Protein AF-A0A6A7LBE8-F1 (afdb_monomer_lite)

Sequence (81 aa):
MIKVYEIHRYLNDQFQYVVAQTHKYTEEKVHRDVKRMNEMLSADLRESGVRYVFAIEDMATSNKKTPTKYLHQQNKNPWAR

Structure (mmCIF, N/CA/C/O backbone):
data_AF-A0A6A7LBE8-F1
#
_entry.id   AF-A0A6A7LBE8-F1
#
loop_
_atom_site.group_PDB
_atom_site.id
_atom_site.type_symbol
_atom_site.label_atom_id
_atom_site.label_alt_id
_atom_site.label_comp_id
_atom_site.label_asym_id
_atom_site.label_entity_id
_atom_site.label_seq_id
_atom_site.pdbx_PDB_ins_code
_atom_site.Cartn_x
_atom_site.Cartn_y
_atom_site.Cartn_z
_atom_site.occupancy
_atom_site.B_iso_or_equiv
_atom_site.auth_seq_id
_atom_site.auth_comp_id
_atom_site.auth_asym_id
_atom_site.auth_atom_id
_atom_site.pdbx_PDB_model_num
ATOM 1 N N . MET A 1 1 ? 23.271 -4.581 -4.509 1.00 56.25 1 MET A N 1
ATOM 2 C CA . MET A 1 1 ? 22.150 -4.407 -3.561 1.00 56.25 1 MET A CA 1
ATOM 3 C C . MET A 1 1 ? 20.876 -4.751 -4.308 1.00 56.25 1 MET A C 1
ATOM 5 O O . MET A 1 1 ? 20.606 -4.111 -5.317 1.00 56.25 1 MET A O 1
ATOM 9 N N . ILE A 1 2 ? 20.172 -5.808 -3.907 1.00 63.50 2 ILE A N 1
ATOM 10 C CA . ILE A 1 2 ? 18.892 -6.186 -4.519 1.00 63.50 2 ILE A CA 1
ATOM 11 C C . ILE A 1 2 ? 17.811 -5.518 -3.673 1.00 63.50 2 ILE A C 1
ATOM 13 O O . ILE A 1 2 ? 17.627 -5.894 -2.518 1.00 63.50 2 ILE A O 1
ATOM 17 N N . LYS A 1 3 ? 17.157 -4.495 -4.228 1.00 69.62 3 LYS A N 1
ATOM 18 C CA . LYS A 1 3 ? 16.004 -3.857 -3.591 1.00 69.62 3 LYS A CA 1
ATOM 19 C C . LYS A 1 3 ? 14.775 -4.693 -3.908 1.00 69.62 3 LYS A C 1
ATOM 21 O O . LYS A 1 3 ? 14.482 -4.929 -5.082 1.00 69.62 3 LYS A O 1
ATOM 26 N N . VAL A 1 4 ? 14.097 -5.163 -2.873 1.00 79.31 4 VAL A N 1
ATOM 27 C CA . VAL A 1 4 ? 12.851 -5.904 -3.013 1.00 79.31 4 VAL A CA 1
ATOM 28 C C . VAL A 1 4 ? 11.716 -4.967 -2.630 1.00 79.31 4 VAL A C 1
ATOM 30 O O . VAL A 1 4 ? 11.730 -4.349 -1.570 1.00 79.31 4 VAL A O 1
ATOM 33 N N . TYR A 1 5 ? 10.755 -4.822 -3.530 1.00 84.44 5 TYR A N 1
ATOM 34 C CA . TYR A 1 5 ? 9.601 -3.958 -3.350 1.00 84.44 5 TYR A CA 1
ATOM 35 C C . TYR A 1 5 ? 8.402 -4.774 -2.906 1.00 84.44 5 TYR A C 1
ATOM 37 O O . TYR A 1 5 ? 8.088 -5.801 -3.512 1.00 84.44 5 TYR A O 1
ATOM 45 N N . GLU A 1 6 ? 7.703 -4.287 -1.893 1.00 86.25 6 GLU A N 1
ATOM 46 C CA . GLU A 1 6 ? 6.592 -4.977 -1.262 1.00 86.25 6 GLU A CA 1
ATOM 47 C C . GLU A 1 6 ? 5.359 -4.088 -1.167 1.00 86.25 6 GLU A C 1
ATOM 49 O O . GLU A 1 6 ? 5.427 -2.867 -1.015 1.00 86.25 6 GLU A O 1
ATOM 54 N N . ILE A 1 7 ? 4.201 -4.728 -1.264 1.00 87.44 7 ILE A N 1
ATOM 55 C CA . ILE A 1 7 ? 2.906 -4.102 -1.039 1.00 87.44 7 ILE A CA 1
ATOM 56 C C . ILE A 1 7 ? 2.308 -4.748 0.196 1.00 87.44 7 ILE A C 1
ATOM 58 O O . ILE A 1 7 ? 1.941 -5.920 0.176 1.00 87.44 7 ILE A O 1
ATOM 62 N N . HIS A 1 8 ? 2.200 -3.988 1.272 1.00 88.12 8 HIS A N 1
ATOM 63 C CA . HIS A 1 8 ? 1.606 -4.433 2.522 1.00 88.12 8 HIS A CA 1
ATOM 64 C C . HIS A 1 8 ? 0.132 -4.068 2.563 1.00 88.12 8 HIS A C 1
ATOM 66 O O . HIS A 1 8 ? -0.264 -2.981 2.139 1.00 88.12 8 HIS A O 1
ATOM 72 N N . ARG A 1 9 ? -0.682 -4.955 3.127 1.00 85.38 9 ARG A N 1
ATOM 73 C CA . ARG A 1 9 ? -2.061 -4.648 3.492 1.00 85.38 9 ARG A CA 1
ATOM 74 C C . ARG A 1 9 ? -2.154 -4.429 4.993 1.00 85.38 9 ARG A C 1
ATOM 76 O O . ARG A 1 9 ? -1.743 -5.287 5.774 1.00 85.38 9 ARG A O 1
ATOM 83 N N . TYR A 1 10 ? -2.754 -3.310 5.369 1.00 86.62 10 TYR A N 1
ATOM 84 C CA . TYR A 1 10 ? -3.091 -2.963 6.741 1.00 86.62 10 TYR A CA 1
ATOM 85 C C . TYR A 1 10 ? -4.605 -2.954 6.929 1.00 86.62 10 TYR A C 1
ATOM 87 O O . TYR A 1 10 ? -5.346 -2.671 5.986 1.00 86.62 10 TYR A O 1
ATOM 95 N N . LEU A 1 11 ? -5.049 -3.254 8.147 1.00 87.75 11 LEU A N 1
ATOM 96 C CA . LEU A 1 11 ? -6.425 -3.096 8.613 1.00 87.75 11 LEU A CA 1
ATOM 97 C C . LEU A 1 11 ? -6.390 -2.454 9.999 1.00 87.75 11 LEU A C 1
ATOM 99 O O . LEU A 1 11 ? -5.810 -3.041 10.908 1.00 87.75 11 LEU A O 1
ATOM 103 N N . ASN A 1 12 ? -7.005 -1.280 10.161 1.00 84.19 12 ASN A N 1
ATOM 104 C CA . ASN A 1 12 ? -7.000 -0.528 11.426 1.00 84.19 12 ASN A CA 1
ATOM 105 C C . ASN A 1 12 ? -5.584 -0.390 12.009 1.00 84.19 12 ASN A C 1
ATOM 107 O O . ASN A 1 12 ? -5.336 -0.732 13.163 1.00 84.19 12 ASN A O 1
ATOM 111 N N . ASP A 1 13 ? -4.637 0.012 11.156 1.00 79.62 13 ASP A N 1
ATOM 112 C CA . ASP A 1 13 ? -3.217 0.182 11.490 1.00 79.62 13 ASP A CA 1
ATOM 113 C C . ASP A 1 13 ? -2.473 -1.105 11.905 1.00 79.62 13 ASP A C 1
ATOM 115 O O . ASP A 1 13 ? -1.278 -1.069 12.198 1.00 79.62 13 ASP A O 1
ATOM 119 N N . GLN A 1 14 ? -3.116 -2.275 11.829 1.00 84.19 14 GLN A N 1
ATOM 120 C CA . GLN A 1 14 ? -2.450 -3.566 11.982 1.00 84.19 14 GLN A CA 1
ATOM 121 C C . GLN A 1 14 ? -2.011 -4.129 10.637 1.00 84.19 14 GLN A C 1
ATOM 123 O O . GLN A 1 14 ? -2.800 -4.230 9.694 1.00 84.19 14 GLN A O 1
ATOM 128 N N . PHE A 1 15 ? -0.744 -4.538 10.566 1.00 84.06 15 PHE A N 1
ATOM 129 C CA . PHE A 1 15 ? -0.232 -5.296 9.433 1.00 84.06 15 PHE A CA 1
ATOM 130 C C . PHE A 1 15 ? -0.978 -6.625 9.321 1.00 84.06 15 PHE A C 1
ATOM 132 O O . PHE A 1 15 ? -1.099 -7.364 10.297 1.00 84.06 15 PHE A O 1
ATOM 139 N N . GLN A 1 16 ? -1.449 -6.928 8.116 1.00 83.81 16 GLN A N 1
ATOM 140 C CA . GLN A 1 16 ? -2.194 -8.146 7.842 1.00 83.81 16 GLN A CA 1
ATOM 141 C C . GLN A 1 16 ? -1.327 -9.147 7.073 1.00 83.81 16 GLN A C 1
ATOM 143 O O . GLN A 1 16 ? -1.068 -10.241 7.567 1.00 83.81 16 GLN A O 1
ATOM 148 N N . TYR A 1 17 ? -0.867 -8.775 5.875 1.00 82.25 17 TYR A N 1
ATOM 149 C CA . TYR A 1 17 ? 0.028 -9.591 5.048 1.00 82.25 17 TYR A CA 1
ATOM 150 C C . TYR A 1 17 ? 0.652 -8.782 3.901 1.00 82.25 17 TYR A C 1
ATOM 152 O O . TYR A 1 17 ? 0.197 -7.683 3.565 1.00 82.25 17 TYR A O 1
ATOM 160 N N . VAL A 1 18 ? 1.675 -9.365 3.270 1.00 84.62 18 VAL A N 1
ATOM 161 C CA . VAL A 1 18 ? 2.263 -8.877 2.015 1.00 84.62 18 VAL A CA 1
ATOM 162 C C . VAL A 1 18 ? 1.413 -9.369 0.848 1.00 84.62 18 VAL A C 1
ATO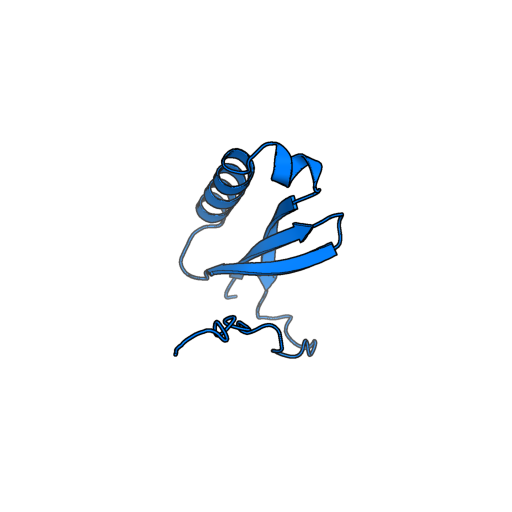M 164 O O . VAL A 1 18 ? 1.222 -10.568 0.661 1.00 84.62 18 VAL A O 1
ATOM 167 N N . VAL A 1 19 ? 0.874 -8.438 0.072 1.00 83.44 19 VAL A N 1
ATOM 168 C CA . VAL A 1 19 ? 0.015 -8.712 -1.085 1.00 83.44 19 VAL A CA 1
ATOM 169 C C . VAL A 1 19 ? 0.842 -9.074 -2.309 1.00 83.44 19 VAL A C 1
ATOM 171 O O . VAL A 1 19 ? 0.480 -9.966 -3.070 1.00 83.44 19 VAL A O 1
ATOM 174 N N . ALA A 1 20 ? 1.954 -8.371 -2.505 1.00 81.44 20 ALA A N 1
ATOM 175 C CA . ALA A 1 20 ? 2.855 -8.594 -3.619 1.00 81.44 20 ALA A CA 1
ATOM 176 C C . ALA A 1 20 ? 4.282 -8.250 -3.206 1.00 81.44 20 ALA A C 1
ATOM 178 O O . ALA A 1 20 ? 4.504 -7.265 -2.506 1.00 81.44 20 ALA A O 1
ATOM 179 N N . GLN A 1 21 ? 5.230 -9.044 -3.691 1.00 82.62 21 GLN A N 1
ATOM 180 C CA . GLN A 1 21 ? 6.660 -8.806 -3.564 1.00 82.62 21 GLN A CA 1
ATOM 181 C C . GLN A 1 21 ? 7.283 -8.894 -4.961 1.00 82.62 21 GLN A C 1
ATOM 183 O O . GLN A 1 21 ? 7.029 -9.843 -5.706 1.00 82.62 21 GLN A O 1
ATOM 188 N N . THR A 1 22 ? 8.087 -7.907 -5.347 1.00 79.56 22 THR A N 1
ATOM 189 C CA . THR A 1 22 ? 8.779 -7.895 -6.637 1.00 79.56 22 THR A CA 1
ATOM 190 C C . THR A 1 22 ? 10.172 -7.294 -6.531 1.00 79.56 22 THR A C 1
ATOM 192 O O . THR A 1 22 ? 10.380 -6.247 -5.936 1.00 79.56 22 THR A O 1
ATOM 195 N N . HIS A 1 23 ? 11.137 -7.948 -7.168 1.00 80.25 23 HIS A N 1
ATOM 196 C CA . HIS A 1 23 ? 12.507 -7.452 -7.342 1.00 80.25 23 HIS A CA 1
ATOM 197 C C . HIS A 1 23 ? 12.804 -7.088 -8.807 1.00 80.25 23 HIS A C 1
ATOM 199 O O . HIS A 1 23 ? 13.923 -6.714 -9.144 1.00 80.25 23 HIS A O 1
ATOM 205 N N . LYS A 1 24 ? 11.822 -7.266 -9.704 1.00 77.94 24 LYS A N 1
ATOM 206 C CA . LYS A 1 24 ? 11.994 -7.121 -11.161 1.00 77.94 24 LYS A CA 1
ATOM 207 C C . LYS A 1 24 ? 11.463 -5.802 -11.712 1.00 77.94 24 LYS A C 1
ATOM 209 O O . LYS A 1 24 ? 11.762 -5.457 -12.850 1.00 77.94 24 LYS A O 1
ATOM 214 N N . TYR A 1 25 ? 10.630 -5.104 -10.946 1.00 79.25 25 TYR A N 1
ATOM 215 C CA . TYR A 1 25 ? 9.987 -3.864 -11.372 1.00 79.25 25 TYR A CA 1
ATOM 216 C C . TYR A 1 25 ? 10.605 -2.655 -10.676 1.00 79.25 25 TYR A C 1
ATOM 218 O O . TYR A 1 25 ? 11.189 -2.788 -9.607 1.00 79.25 25 TYR A O 1
ATOM 226 N N . THR A 1 26 ? 10.472 -1.483 -11.295 1.00 81.75 26 THR A N 1
ATOM 227 C CA . THR A 1 26 ? 10.913 -0.210 -10.718 1.00 81.75 26 THR A CA 1
ATOM 228 C C . THR A 1 26 ? 9.969 0.251 -9.609 1.00 81.75 26 THR A C 1
ATOM 230 O O . THR A 1 26 ? 8.767 -0.024 -9.649 1.00 81.75 26 THR A O 1
ATOM 233 N N . GLU A 1 27 ? 10.509 1.003 -8.651 1.00 82.75 27 GLU A N 1
ATOM 234 C CA . GLU A 1 27 ? 9.765 1.619 -7.543 1.00 82.75 27 GLU A CA 1
ATOM 235 C C . GLU A 1 27 ? 8.511 2.367 -8.014 1.00 82.75 27 GLU A C 1
ATOM 237 O O . GLU A 1 27 ? 7.420 2.148 -7.493 1.00 82.75 27 GLU A O 1
ATOM 242 N N . GLU A 1 28 ? 8.640 3.181 -9.065 1.00 85.81 28 GLU A N 1
ATOM 243 C CA . GLU A 1 28 ? 7.536 3.961 -9.634 1.00 85.81 28 GLU A CA 1
ATOM 244 C C . GLU A 1 28 ? 6.358 3.089 -10.080 1.00 85.81 28 GLU A C 1
ATOM 246 O O . GLU A 1 28 ? 5.193 3.472 -9.934 1.00 85.81 28 GLU A O 1
ATOM 251 N N . LYS A 1 29 ? 6.647 1.899 -10.624 1.00 85.25 29 LYS A N 1
ATOM 252 C CA . LYS A 1 29 ? 5.609 0.966 -11.061 1.00 85.25 29 LYS A CA 1
ATOM 253 C C . LYS A 1 29 ? 4.858 0.405 -9.858 1.00 85.25 29 LYS A C 1
ATOM 255 O O . LYS A 1 29 ? 3.632 0.398 -9.868 1.00 85.25 29 LYS A O 1
ATOM 260 N N . VAL A 1 30 ? 5.580 0.011 -8.811 1.00 84.75 30 VAL A N 1
ATOM 261 C CA . VAL A 1 30 ? 4.975 -0.517 -7.581 1.00 84.75 30 VAL A CA 1
ATOM 262 C C . VAL A 1 30 ? 4.166 0.566 -6.865 1.00 84.75 30 VAL A C 1
ATOM 264 O O . VAL A 1 30 ? 3.041 0.309 -6.451 1.00 84.75 30 VAL A O 1
ATOM 267 N N . HIS A 1 31 ? 4.661 1.804 -6.816 1.00 86.19 31 HIS A N 1
ATOM 268 C CA . HIS A 1 31 ? 3.908 2.950 -6.301 1.00 86.19 31 HIS A CA 1
ATOM 269 C C . HIS A 1 31 ? 2.595 3.180 -7.058 1.00 86.19 31 HIS A C 1
ATOM 271 O O . HIS A 1 31 ? 1.555 3.440 -6.445 1.00 86.19 31 HIS A O 1
ATOM 277 N N . ARG A 1 32 ? 2.622 3.071 -8.392 1.00 89.00 32 ARG A N 1
ATOM 278 C CA . ARG A 1 32 ? 1.420 3.198 -9.223 1.00 89.00 32 ARG A CA 1
ATOM 279 C C . ARG A 1 32 ? 0.416 2.084 -8.931 1.00 89.00 32 ARG A C 1
ATOM 281 O O . ARG A 1 32 ? -0.775 2.371 -8.839 1.00 89.00 32 ARG A O 1
ATOM 288 N N . ASP A 1 33 ? 0.888 0.853 -8.754 1.00 86.44 33 ASP A N 1
ATOM 289 C CA . ASP A 1 33 ? 0.050 -0.279 -8.354 1.00 86.44 33 ASP A CA 1
ATOM 290 C C . ASP A 1 33 ? -0.566 -0.061 -6.965 1.00 86.44 33 ASP A C 1
ATOM 292 O O . ASP A 1 33 ? -1.782 -0.155 -6.832 1.00 86.44 33 ASP A O 1
ATOM 296 N N . VAL A 1 34 ? 0.208 0.352 -5.954 1.00 87.56 34 VAL A N 1
ATOM 297 C CA . VAL A 1 34 ? -0.319 0.654 -4.605 1.00 87.56 34 VAL A CA 1
ATOM 298 C C . VAL A 1 34 ? -1.387 1.745 -4.646 1.00 87.56 34 VAL A C 1
ATOM 300 O O . VAL A 1 34 ? -2.430 1.618 -4.000 1.00 87.56 34 VAL A O 1
ATOM 303 N N . LYS A 1 35 ? -1.161 2.812 -5.420 1.00 89.56 35 LYS A N 1
ATOM 304 C CA . LYS A 1 35 ? -2.160 3.871 -5.598 1.00 89.56 35 LYS A CA 1
ATOM 305 C C . LYS A 1 35 ? -3.437 3.308 -6.220 1.00 89.56 35 LYS A C 1
ATOM 307 O O . LYS A 1 35 ? -4.511 3.486 -5.656 1.00 89.56 35 LYS A O 1
ATOM 312 N N . ARG A 1 36 ? -3.303 2.554 -7.312 1.00 89.06 36 ARG A N 1
ATOM 313 C CA . ARG A 1 36 ? -4.429 1.933 -8.013 1.00 89.06 36 ARG A CA 1
ATOM 314 C C . ARG A 1 36 ? -5.200 0.963 -7.115 1.00 89.06 36 ARG A C 1
ATOM 316 O O . ARG A 1 36 ? -6.423 0.962 -7.141 1.00 89.06 36 ARG A O 1
ATOM 323 N N . MET A 1 37 ? -4.509 0.177 -6.290 1.00 84.62 37 MET A N 1
ATOM 324 C CA . MET A 1 37 ? -5.129 -0.741 -5.331 1.00 84.62 37 MET A CA 1
ATOM 325 C C . MET A 1 37 ? -5.906 0.003 -4.246 1.00 84.62 37 MET A C 1
ATOM 327 O O . MET A 1 37 ? -6.987 -0.439 -3.870 1.00 84.62 37 MET A O 1
ATOM 331 N N . ASN A 1 38 ? -5.394 1.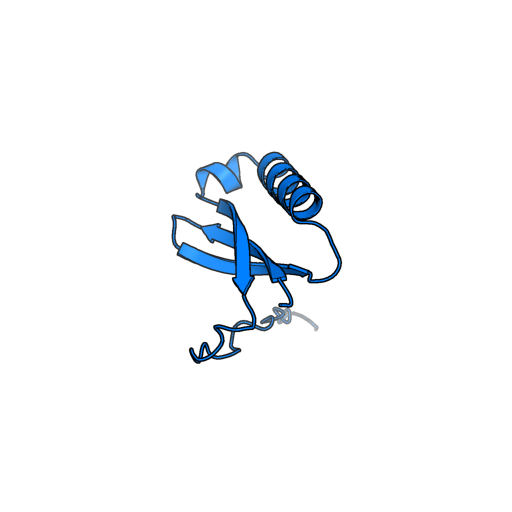141 -3.770 1.00 86.44 38 ASN A N 1
ATOM 332 C CA . ASN A 1 38 ? -6.130 1.987 -2.832 1.00 86.44 38 ASN A CA 1
ATOM 333 C C . ASN A 1 38 ? -7.330 2.692 -3.481 1.00 86.44 38 ASN A C 1
ATOM 335 O O . ASN A 1 38 ? -8.355 2.864 -2.831 1.00 86.44 38 ASN A O 1
ATOM 339 N N . GLU A 1 39 ? -7.226 3.086 -4.750 1.00 87.94 39 GLU A N 1
ATOM 340 C CA . GLU A 1 39 ? -8.336 3.676 -5.512 1.00 87.94 39 GLU A CA 1
ATOM 341 C C . GLU A 1 39 ? -9.428 2.644 -5.830 1.00 87.94 39 GLU A C 1
ATOM 343 O O . GLU A 1 39 ? -10.608 2.977 -5.831 1.00 87.94 39 GLU A O 1
ATOM 348 N N . MET A 1 40 ? -9.042 1.385 -6.058 1.00 86.69 40 MET A N 1
ATOM 349 C CA . MET A 1 40 ? -9.961 0.262 -6.262 1.00 86.69 40 MET A CA 1
ATOM 350 C C . MET A 1 40 ? -10.590 -0.261 -4.963 1.00 86.69 40 MET A C 1
ATOM 352 O O . MET A 1 40 ? -11.482 -1.108 -5.030 1.00 86.69 40 MET A O 1
ATOM 356 N N . LEU A 1 41 ? -10.152 0.198 -3.783 1.00 85.56 41 LEU A N 1
ATOM 357 C CA . LEU A 1 41 ? -10.817 -0.167 -2.534 1.00 85.56 41 LEU A CA 1
ATOM 358 C C . LEU A 1 41 ? -12.232 0.410 -2.518 1.00 85.56 41 LEU A C 1
ATOM 360 O O . LEU A 1 41 ? -12.430 1.623 -2.599 1.00 85.56 41 LEU A O 1
ATOM 364 N N . SER A 1 42 ? -13.212 -0.470 -2.332 1.00 83.88 42 SER A N 1
ATOM 365 C CA . SER A 1 42 ? -14.585 -0.075 -2.037 1.00 83.88 42 SER A CA 1
ATOM 366 C C . SER A 1 42 ? -14.643 0.791 -0.775 1.00 83.88 42 SER A C 1
ATOM 368 O O . SER A 1 42 ? -13.837 0.613 0.144 1.00 83.88 42 SER A O 1
ATOM 370 N N . ALA A 1 43 ? -15.616 1.706 -0.722 1.00 84.31 43 ALA A N 1
ATOM 371 C CA . ALA A 1 43 ? -15.820 2.609 0.413 1.00 84.31 43 ALA A CA 1
ATOM 372 C C . ALA A 1 43 ? -15.907 1.848 1.750 1.00 84.31 43 ALA A C 1
ATOM 374 O O . ALA A 1 43 ? -15.165 2.183 2.668 1.00 84.31 43 ALA A O 1
ATOM 375 N N . ASP A 1 44 ? -16.653 0.738 1.788 1.00 83.44 44 ASP A N 1
ATOM 376 C CA . ASP A 1 44 ? -16.738 -0.189 2.927 1.00 83.44 44 ASP A CA 1
ATOM 377 C C . ASP A 1 44 ? -15.373 -0.637 3.465 1.00 83.44 44 ASP A C 1
ATOM 379 O O . ASP A 1 44 ? -15.119 -0.620 4.667 1.00 83.44 44 ASP A O 1
ATOM 383 N N . LEU A 1 45 ? -14.452 -1.030 2.579 1.00 81.38 45 LEU A N 1
ATOM 384 C CA . LEU A 1 45 ? -13.134 -1.513 2.991 1.00 81.38 45 LEU A CA 1
ATOM 385 C C . LEU A 1 45 ? -12.257 -0.366 3.498 1.00 81.38 45 LEU A C 1
ATOM 387 O O . LEU A 1 45 ? -11.501 -0.554 4.450 1.00 81.38 45 LEU A O 1
ATOM 391 N N . ARG A 1 46 ? -12.371 0.825 2.899 1.00 81.50 46 ARG A N 1
ATOM 392 C CA . ARG A 1 46 ? -11.688 2.030 3.394 1.00 81.50 46 ARG A CA 1
ATOM 393 C C . ARG A 1 46 ? -12.207 2.450 4.767 1.00 81.50 46 ARG A C 1
ATOM 395 O O . ARG A 1 46 ? -11.390 2.786 5.621 1.00 81.50 46 ARG A O 1
ATOM 402 N N . GLU A 1 47 ? -13.518 2.406 4.985 1.00 84.12 47 GLU A N 1
ATOM 403 C CA . GLU A 1 47 ? -14.148 2.705 6.278 1.00 84.12 47 GLU A CA 1
ATOM 404 C C . GLU A 1 47 ? -13.831 1.644 7.334 1.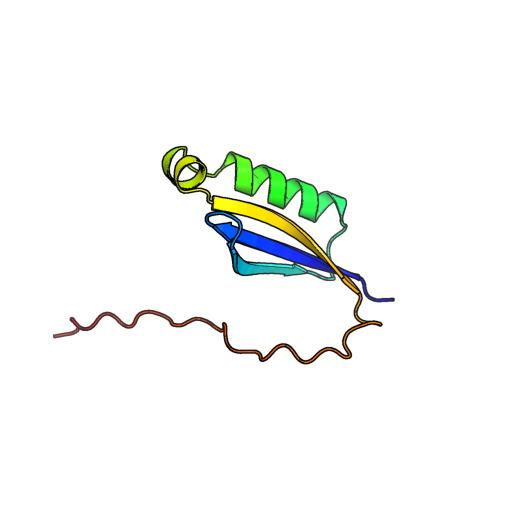00 84.12 47 GLU A C 1
ATOM 406 O O . GLU A 1 47 ? -13.590 1.979 8.488 1.00 84.12 47 GLU A O 1
ATOM 411 N N . SER A 1 48 ? -13.696 0.379 6.927 1.00 82.75 48 SER A N 1
ATOM 412 C CA . SER A 1 48 ? -13.208 -0.711 7.780 1.00 82.75 48 SER A CA 1
ATOM 413 C C . SER A 1 48 ? -11.730 -0.551 8.187 1.00 82.75 48 SER A C 1
ATOM 415 O O . SER A 1 48 ? -11.229 -1.300 9.026 1.00 82.75 48 SER A O 1
ATOM 417 N N . GLY A 1 49 ? -11.019 0.425 7.610 1.00 83.75 49 GLY A N 1
ATOM 418 C CA . GLY A 1 49 ? -9.625 0.727 7.922 1.00 83.75 49 GLY A CA 1
ATOM 419 C C . GLY A 1 49 ? -8.615 -0.034 7.063 1.00 83.75 49 GLY A C 1
ATOM 420 O O . GLY A 1 49 ? -7.446 -0.112 7.443 1.00 83.75 49 GLY A O 1
ATOM 421 N N . VAL A 1 50 ? -9.030 -0.607 5.923 1.00 87.12 50 VAL A N 1
ATOM 422 C CA . VAL A 1 50 ? -8.123 -1.276 4.977 1.00 87.12 50 VAL A CA 1
ATOM 423 C C . VAL A 1 50 ? -7.310 -0.246 4.202 1.00 87.12 50 VAL A C 1
ATOM 425 O O . VAL A 1 50 ? -7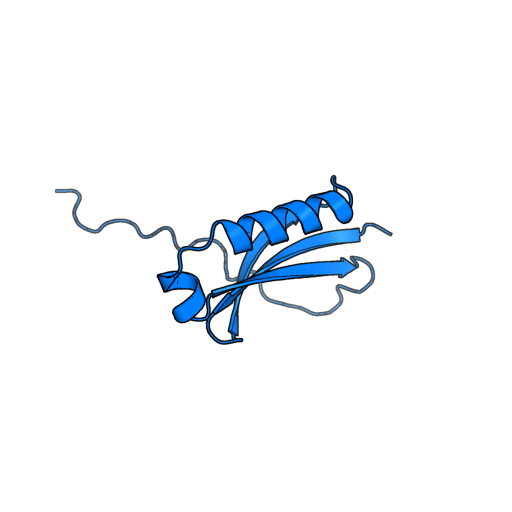.869 0.671 3.596 1.00 87.12 50 VAL A O 1
ATOM 428 N N . ARG A 1 51 ? -5.985 -0.420 4.173 1.00 88.38 51 ARG A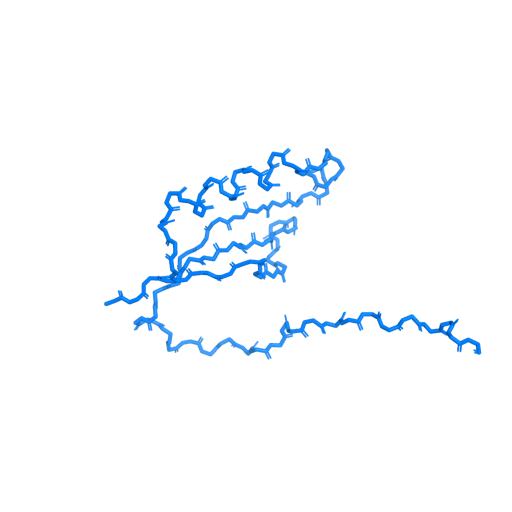 N 1
ATOM 429 C CA . ARG A 1 51 ? -5.058 0.421 3.401 1.00 88.38 51 ARG A CA 1
ATOM 430 C C . ARG A 1 51 ? -3.931 -0.417 2.813 1.00 88.38 51 ARG A C 1
ATOM 432 O O . ARG A 1 51 ? -3.398 -1.297 3.487 1.00 88.38 51 ARG A O 1
ATOM 439 N N . TYR A 1 52 ? -3.550 -0.126 1.574 1.00 87.88 52 TYR A N 1
ATOM 440 C CA . TYR A 1 52 ? -2.351 -0.697 0.964 1.00 87.88 52 TYR A CA 1
ATOM 441 C C . TYR A 1 52 ? -1.187 0.280 1.095 1.00 87.88 52 TYR A C 1
ATOM 443 O O . TYR A 1 52 ? -1.330 1.465 0.794 1.00 87.88 52 TYR A O 1
ATOM 451 N N . VAL A 1 53 ? -0.038 -0.215 1.537 1.00 86.75 53 VAL A N 1
ATOM 452 C CA . VAL A 1 53 ? 1.156 0.586 1.813 1.00 86.75 53 VAL A CA 1
ATOM 453 C C . VAL A 1 53 ? 2.334 -0.001 1.053 1.00 86.75 53 VAL A C 1
ATOM 455 O O . VAL A 1 53 ? 2.501 -1.216 0.986 1.00 86.75 53 VAL A O 1
ATOM 458 N N . PHE A 1 54 ? 3.142 0.874 0.469 1.00 87.56 54 PHE A N 1
ATOM 459 C CA . PHE A 1 54 ? 4.386 0.498 -0.181 1.00 87.56 54 PHE A CA 1
ATOM 460 C C . PHE A 1 54 ? 5.498 0.321 0.860 1.00 87.56 54 PHE A C 1
ATOM 462 O O . PHE A 1 54 ? 5.686 1.190 1.713 1.00 87.56 54 PHE A O 1
ATOM 469 N N . ALA A 1 55 ? 6.232 -0.783 0.773 1.00 83.25 55 ALA A N 1
ATOM 470 C CA . ALA A 1 55 ? 7.380 -1.084 1.615 1.00 83.25 55 ALA A CA 1
ATOM 471 C C . ALA A 1 55 ? 8.581 -1.506 0.757 1.00 83.25 55 ALA A C 1
ATOM 473 O O . ALA A 1 55 ? 8.428 -2.062 -0.332 1.00 83.25 55 ALA A O 1
ATOM 474 N N . ILE A 1 56 ? 9.785 -1.218 1.247 1.00 81.19 56 ILE A N 1
ATOM 475 C CA . ILE A 1 56 ? 11.041 -1.629 0.616 1.00 81.19 56 ILE A CA 1
ATOM 476 C C . ILE A 1 56 ? 11.781 -2.505 1.617 1.00 81.19 56 ILE A C 1
ATOM 478 O O . ILE A 1 56 ? 12.111 -2.036 2.708 1.00 81.19 56 ILE A O 1
ATOM 482 N N . GLU A 1 57 ? 12.077 -3.741 1.230 1.00 71.88 57 GLU A N 1
ATOM 483 C CA . GLU A 1 57 ? 12.984 -4.602 1.979 1.00 71.88 57 GLU A CA 1
ATOM 484 C C . GLU A 1 57 ? 14.372 -4.554 1.325 1.00 71.88 57 GLU A C 1
ATOM 486 O O . GLU A 1 57 ? 14.544 -4.829 0.130 1.00 71.88 57 GLU A O 1
ATOM 491 N N . ASP A 1 58 ? 15.381 -4.166 2.108 1.00 62.28 58 ASP A N 1
ATOM 492 C CA . ASP A 1 58 ? 16.774 -4.241 1.680 1.00 62.28 58 ASP A CA 1
ATOM 493 C C . ASP A 1 58 ? 17.359 -5.590 2.108 1.00 62.28 58 ASP A C 1
ATOM 495 O O . ASP A 1 58 ? 17.569 -5.850 3.299 1.00 62.28 58 ASP A O 1
ATOM 499 N N . MET A 1 59 ? 17.651 -6.452 1.127 1.00 57.94 59 MET A N 1
ATOM 500 C CA . MET A 1 59 ? 18.198 -7.788 1.384 1.00 57.94 59 MET A CA 1
ATOM 501 C C . MET A 1 59 ? 19.527 -7.778 2.162 1.00 57.94 59 MET A C 1
ATOM 503 O O . MET A 1 59 ? 19.898 -8.815 2.706 1.00 57.94 59 MET A O 1
ATOM 507 N N . ALA A 1 60 ? 20.251 -6.653 2.262 1.00 50.72 60 ALA A N 1
ATOM 508 C CA . ALA A 1 60 ? 21.489 -6.591 3.042 1.00 50.72 60 ALA A CA 1
ATOM 509 C C . ALA A 1 60 ? 21.245 -6.526 4.563 1.00 50.72 60 ALA A C 1
ATOM 511 O O . ALA A 1 60 ? 22.173 -6.746 5.338 1.00 50.72 60 ALA A O 1
ATOM 512 N N . THR A 1 61 ? 20.009 -6.263 5.004 1.00 47.50 61 THR A N 1
ATOM 513 C CA . THR A 1 61 ? 19.653 -6.130 6.431 1.00 47.50 61 THR A CA 1
ATOM 514 C C . THR A 1 61 ? 18.778 -7.257 6.980 1.00 47.50 61 THR A C 1
ATOM 516 O O . THR A 1 61 ? 18.375 -7.205 8.146 1.00 47.50 61 THR A O 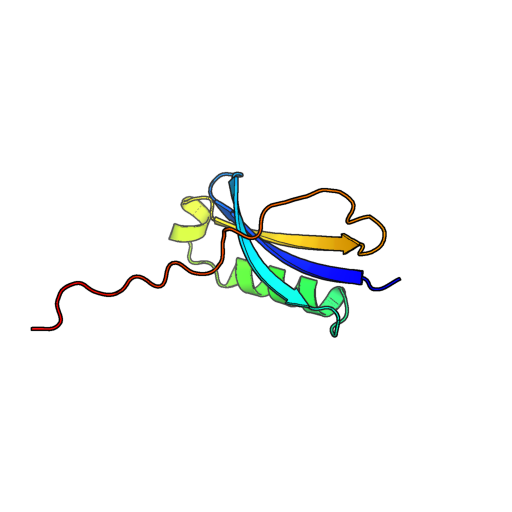1
ATOM 519 N N . SER A 1 62 ? 18.552 -8.327 6.209 1.00 45.38 62 SER A N 1
ATOM 520 C CA . SER A 1 62 ? 17.828 -9.518 6.671 1.00 45.38 62 SER A CA 1
ATOM 521 C C . SER A 1 62 ? 18.689 -10.375 7.618 1.00 45.38 62 SER A C 1
ATOM 523 O O . SER A 1 62 ? 19.127 -11.476 7.308 1.00 45.38 62 SER A O 1
ATOM 525 N N . ASN A 1 63 ? 18.961 -9.840 8.812 1.00 43.72 63 ASN A N 1
ATOM 526 C CA . ASN A 1 63 ? 19.424 -10.594 9.980 1.00 43.72 63 ASN A CA 1
ATOM 527 C C . ASN A 1 63 ? 18.391 -10.537 11.120 1.00 43.72 63 ASN A C 1
ATOM 529 O O . ASN A 1 63 ? 18.717 -10.650 12.302 1.00 43.72 63 ASN A O 1
ATOM 533 N N . LYS A 1 64 ? 17.112 -10.339 10.782 1.00 44.12 64 LYS A N 1
ATOM 534 C CA . LYS A 1 64 ? 16.012 -10.441 11.741 1.00 44.12 64 LYS A CA 1
ATOM 535 C C . LYS A 1 64 ? 15.006 -11.471 11.261 1.00 44.12 64 LYS A C 1
ATOM 537 O O . LYS A 1 64 ? 14.157 -11.205 10.425 1.00 44.12 64 LYS A O 1
ATOM 542 N N . LYS A 1 65 ? 15.143 -12.655 11.857 1.00 49.38 65 LYS A N 1
ATOM 543 C CA . LYS A 1 65 ? 14.150 -13.726 11.941 1.00 49.38 65 LYS A CA 1
ATOM 544 C C . LYS A 1 65 ? 12.731 -13.144 12.025 1.00 49.38 65 LYS A C 1
ATOM 546 O O . LYS A 1 65 ? 12.330 -12.675 13.087 1.00 49.38 65 LYS A O 1
ATOM 551 N N . THR A 1 66 ? 11.954 -13.243 10.958 1.00 46.16 66 THR A N 1
ATOM 552 C CA . THR A 1 66 ? 10.492 -13.224 11.043 1.00 46.16 66 THR A CA 1
ATOM 553 C C . THR A 1 66 ? 10.003 -14.565 10.497 1.00 46.16 66 THR A C 1
ATOM 555 O O . THR A 1 66 ? 10.388 -14.970 9.400 1.00 46.16 66 THR A O 1
ATOM 558 N N . PRO A 1 67 ? 9.269 -15.360 11.295 1.00 43.31 67 PRO A N 1
ATOM 559 C CA . PRO A 1 67 ? 8.880 -16.696 10.887 1.00 43.31 67 PRO A CA 1
ATOM 560 C C . PRO A 1 67 ? 7.880 -16.603 9.739 1.00 43.31 67 PRO A C 1
ATOM 562 O O . PRO A 1 67 ? 6.799 -16.032 9.877 1.00 43.31 67 PRO A O 1
ATOM 565 N N . THR A 1 68 ? 8.242 -17.234 8.629 1.00 43.00 68 THR A N 1
ATOM 566 C CA . THR A 1 68 ? 7.391 -17.642 7.514 1.00 43.00 68 THR A CA 1
ATOM 567 C C . THR A 1 68 ? 6.194 -18.455 8.032 1.00 43.00 68 THR A C 1
ATOM 569 O O . THR A 1 68 ? 6.205 -19.682 8.024 1.00 43.00 68 THR A O 1
ATOM 572 N N . LYS A 1 69 ? 5.165 -17.787 8.564 1.00 46.47 69 LYS A N 1
ATOM 573 C CA . LYS A 1 69 ? 3.916 -18.403 9.050 1.00 46.47 69 LYS A CA 1
ATOM 574 C C . LYS A 1 69 ? 2.658 -17.657 8.601 1.00 46.47 69 LYS A C 1
ATOM 576 O O . LYS A 1 69 ? 1.622 -17.768 9.239 1.00 46.47 69 LYS A O 1
ATOM 581 N N . TYR A 1 70 ? 2.710 -16.960 7.470 1.00 48.69 70 TYR A N 1
ATOM 582 C CA . TYR A 1 70 ? 1.501 -16.431 6.828 1.00 48.69 70 TYR A CA 1
ATOM 583 C C . TYR A 1 70 ? 1.446 -16.844 5.356 1.00 48.69 70 TYR A C 1
ATOM 585 O O . TYR A 1 70 ? 1.160 -16.054 4.465 1.00 48.69 70 TYR A O 1
ATOM 593 N N . LEU A 1 71 ? 1.744 -18.121 5.103 1.00 41.72 71 LEU A N 1
ATOM 594 C CA . LEU A 1 71 ? 1.405 -18.778 3.849 1.00 41.72 71 LEU A CA 1
ATOM 595 C C . LEU A 1 71 ? -0.027 -19.307 3.977 1.00 41.72 71 LEU A C 1
ATOM 597 O O . LEU A 1 71 ? -0.266 -20.282 4.682 1.00 41.72 71 LEU A O 1
ATOM 601 N N . HIS A 1 72 ? -0.960 -18.610 3.327 1.00 46.38 72 HIS A N 1
ATOM 602 C CA . HIS A 1 72 ? -2.205 -19.144 2.771 1.00 46.38 72 HIS A CA 1
ATOM 603 C C . HIS A 1 72 ? -2.873 -20.281 3.573 1.00 46.38 72 HIS A C 1
ATOM 605 O O . HIS A 1 72 ? -2.748 -21.460 3.239 1.00 46.38 72 HIS A O 1
ATOM 611 N N . GLN A 1 73 ? -3.698 -19.936 4.565 1.00 43.72 73 GLN A N 1
ATOM 612 C CA . GLN A 1 73 ? -4.777 -20.841 4.958 1.00 43.72 73 GLN A CA 1
ATOM 613 C C . GLN A 1 73 ? -5.870 -20.741 3.881 1.00 43.72 73 GLN A C 1
ATOM 615 O O . GLN A 1 73 ? -6.806 -19.955 3.988 1.00 43.72 73 GLN A O 1
ATOM 620 N N . GLN A 1 74 ? -5.705 -21.501 2.792 1.00 45.69 74 GLN A N 1
ATOM 621 C CA . GLN A 1 74 ? -6.798 -21.803 1.868 1.00 45.69 74 GLN A CA 1
ATOM 622 C C . GLN A 1 74 ? -7.907 -22.475 2.680 1.00 45.69 74 GLN A C 1
ATOM 624 O O . GLN A 1 74 ? -7.768 -23.618 3.119 1.00 45.69 74 GLN A O 1
ATOM 629 N N . ASN A 1 75 ? -8.988 -21.735 2.906 1.00 44.31 75 ASN A N 1
ATOM 630 C CA . ASN A 1 75 ? -10.221 -22.227 3.492 1.00 44.31 75 ASN A CA 1
ATOM 631 C C . ASN A 1 75 ? -10.748 -23.377 2.611 1.00 44.31 75 ASN A C 1
ATOM 633 O O . ASN A 1 75 ? -11.184 -23.158 1.481 1.00 44.31 75 ASN A O 1
ATOM 637 N N . LYS A 1 76 ? -10.614 -24.619 3.089 1.00 49.28 76 LYS A N 1
ATOM 638 C CA . LYS A 1 76 ? -11.251 -25.791 2.483 1.00 49.28 76 LYS A CA 1
ATOM 639 C C . LYS A 1 76 ? -12.698 -25.815 2.971 1.00 49.28 76 LYS A C 1
ATOM 641 O O . LYS A 1 76 ? -12.942 -26.093 4.142 1.00 49.28 76 LYS A O 1
ATOM 646 N N . ASN A 1 77 ? -13.636 -25.521 2.073 1.00 59.09 77 ASN A N 1
ATOM 647 C CA . ASN A 1 77 ? -15.075 -25.595 2.331 1.00 59.09 77 ASN A CA 1
ATOM 648 C C . ASN A 1 77 ? -15.470 -26.967 2.928 1.00 59.09 77 ASN A C 1
ATOM 650 O O . ASN A 1 77 ? -15.185 -27.988 2.301 1.00 59.09 77 ASN A O 1
ATOM 654 N N . PRO A 1 78 ? -16.183 -27.026 4.070 1.00 58.56 78 PRO A N 1
ATOM 655 C CA . PRO A 1 78 ? -16.563 -28.287 4.716 1.00 58.56 78 PRO A CA 1
ATOM 656 C C . PRO A 1 78 ? -17.860 -28.931 4.176 1.00 58.56 78 PRO A C 1
ATOM 658 O O . PRO A 1 78 ? -18.465 -29.738 4.869 1.00 58.56 78 PRO A O 1
ATOM 661 N N . TRP A 1 79 ? -18.311 -28.595 2.960 1.00 50.97 79 TRP A N 1
ATOM 662 C CA . TRP A 1 79 ? -19.588 -29.085 2.396 1.00 50.97 79 TRP A CA 1
ATOM 663 C C . TRP A 1 79 ? -19.446 -29.808 1.044 1.00 50.97 79 TRP A C 1
ATOM 665 O O . TRP A 1 79 ? -20.319 -29.710 0.184 1.00 50.97 79 TRP A O 1
ATOM 675 N N . ALA A 1 80 ? -18.362 -30.561 0.841 1.00 53.41 80 ALA A N 1
ATOM 676 C CA . ALA A 1 80 ? -18.340 -31.576 -0.213 1.00 53.41 80 ALA A CA 1
ATOM 677 C C . ALA A 1 80 ? -19.030 -32.840 0.324 1.00 53.41 80 ALA A C 1
ATOM 679 O O . ALA A 1 80 ? -18.475 -33.552 1.159 1.00 53.41 80 ALA A O 1
ATOM 680 N N . ARG A 1 81 ? -20.285 -33.003 -0.094 1.00 49.53 81 ARG A N 1
ATOM 681 C CA . ARG A 1 81 ? -21.155 -34.157 0.149 1.00 49.53 81 ARG A CA 1
ATOM 682 C C . ARG A 1 81 ? -20.661 -35.403 -0.576 1.00 49.53 81 ARG A C 1
ATOM 684 O O . ARG A 1 81 ? -20.113 -35.236 -1.688 1.00 49.53 81 ARG A O 1
#

Secondary structure (DSSP, 8-state):
--EEEEEEEEETTEEEEEEEEESSS-HHHHHHHHHHHHHTS-HHHHHTTEEEEEEEEEGGG--S------S------S---

Radius of gyration: 15.49 Å; chains: 1; bounding box: 43×38×23 Å

pLDDT: mean 72.98, std 16.71, range [41.72, 89.56]

Foldseek 3Di:
DQKKKWKWKDFPNHTDDTPDIDSPDDPVVVVVVQVVVQVPDDPVRVVRRIHIDIDIDDPVPPPDDDDPDPPDPPDDDPPPD